Protein AF-A0A7J8PKR9-F1 (afdb_monomer)

Nearest PDB structures (foldseek):
  1egw-assembly1_B  TM=9.804E-01  e=3.805E-05  Homo sapiens
  6byy-assembly1_B  TM=9.680E-01  e=3.314E-05  Homo sapiens
  1n6j-assembly1_A  TM=9.566E-01  e=2.886E-05  Homo sapiens
  8c84-assembly1_B  TM=9.395E-01  e=3.314E-05  Homo sapiens
  1hbx-assembly1_A  TM=9.768E-01  e=9.343E-05  Homo sapiens

Structure (mmCIF, N/CA/C/O backbone):
data_AF-A0A7J8PKR9-F1
#
_entry.id   AF-A0A7J8PKR9-F1
#
loop_
_atom_site.group_PDB
_atom_site.id
_atom_site.type_symbol
_atom_site.label_atom_id
_atom_site.label_alt_id
_atom_site.label_comp_id
_atom_site.label_asym_id
_atom_site.label_entity_id
_atom_site.label_seq_id
_atom_site.pdbx_PDB_ins_code
_atom_site.Cartn_x
_atom_site.Cartn_y
_atom_site.Cartn_z
_atom_site.occupancy
_atom_site.B_iso_or_equiv
_atom_site.auth_seq_id
_atom_site.auth_comp_id
_atom_site.auth_asym_id
_atom_site.auth_atom_id
_atom_site.pdbx_PDB_model_num
ATOM 1 N N . MET A 1 1 ? -2.987 -14.790 10.472 1.00 80.44 1 MET A N 1
ATOM 2 C CA . MET A 1 1 ? -3.472 -13.417 10.767 1.00 80.44 1 MET A CA 1
ATOM 3 C C . MET A 1 1 ? -4.926 -13.491 11.214 1.00 80.44 1 MET A C 1
ATOM 5 O O . MET A 1 1 ? -5.610 -14.409 10.784 1.00 80.44 1 MET A O 1
ATOM 9 N N . LYS A 1 2 ? -5.392 -12.566 12.061 1.00 96.00 2 LYS A N 1
ATOM 10 C CA . LYS A 1 2 ? -6.803 -12.448 12.477 1.00 96.00 2 LYS A CA 1
ATOM 11 C C . LYS A 1 2 ? -7.279 -11.007 12.273 1.00 96.00 2 LYS A C 1
ATOM 13 O O . LYS A 1 2 ? -6.454 -10.091 12.240 1.00 96.00 2 LYS A O 1
ATOM 18 N N . ARG A 1 3 ? -8.590 -10.807 12.122 1.00 95.25 3 ARG A N 1
ATOM 19 C CA . ARG A 1 3 ? -9.194 -9.471 12.051 1.00 95.25 3 ARG A CA 1
ATOM 20 C C . ARG A 1 3 ? -8.916 -8.714 13.356 1.00 95.25 3 ARG A C 1
ATOM 22 O O . ARG A 1 3 ? -8.986 -9.284 14.437 1.00 95.25 3 ARG A O 1
ATOM 29 N N . ILE A 1 4 ? -8.583 -7.425 13.253 1.00 97.31 4 ILE A N 1
ATOM 30 C CA . ILE A 1 4 ? -8.491 -6.547 14.427 1.00 97.31 4 ILE A CA 1
ATOM 31 C C . ILE A 1 4 ? -9.918 -6.169 14.821 1.00 97.31 4 ILE A C 1
ATOM 33 O O . ILE A 1 4 ? -10.598 -5.478 14.057 1.00 97.31 4 ILE A O 1
ATOM 37 N N . GLU A 1 5 ? -10.373 -6.627 15.984 1.00 97.81 5 GLU A N 1
ATOM 38 C CA . GLU A 1 5 ? -11.749 -6.390 16.436 1.00 97.81 5 GLU A CA 1
ATOM 39 C C . GLU A 1 5 ? -11.968 -4.945 16.887 1.00 97.81 5 GLU A C 1
ATOM 41 O O . GLU A 1 5 ? -12.931 -4.309 16.455 1.00 97.81 5 GLU A O 1
ATOM 46 N N . ASN A 1 6 ? -11.023 -4.384 17.656 1.00 97.44 6 ASN A N 1
ATOM 47 C CA . ASN A 1 6 ? -11.101 -2.999 18.113 1.00 97.44 6 ASN A CA 1
ATOM 48 C C . ASN A 1 6 ? -11.141 -2.029 16.907 1.00 97.44 6 ASN A C 1
ATOM 50 O O . ASN A 1 6 ? -10.184 -1.985 16.124 1.00 97.44 6 ASN A O 1
ATOM 54 N N . PRO A 1 7 ? -12.216 -1.234 16.743 1.00 95.88 7 PRO A N 1
ATOM 55 C CA . PRO A 1 7 ? -12.407 -0.398 15.561 1.00 95.88 7 PRO A CA 1
ATOM 56 C C . PRO A 1 7 ? -11.358 0.714 15.445 1.00 95.88 7 PRO A C 1
ATOM 58 O O . PRO A 1 7 ? -10.866 0.962 14.343 1.00 95.88 7 PRO A O 1
ATOM 61 N N . THR A 1 8 ? -10.956 1.323 16.562 1.00 97.12 8 THR A N 1
ATOM 62 C CA . THR A 1 8 ? -9.930 2.375 16.609 1.00 97.12 8 THR A CA 1
ATOM 63 C C . THR A 1 8 ? -8.564 1.821 16.215 1.00 97.12 8 THR A C 1
ATOM 65 O O . THR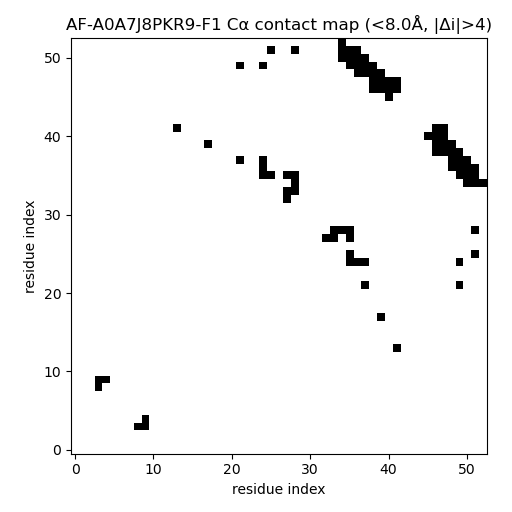 A 1 8 ? -7.914 2.345 15.307 1.00 97.12 8 THR A O 1
ATOM 68 N N . SER A 1 9 ? -8.147 0.701 16.816 1.00 97.75 9 SER A N 1
ATOM 69 C CA . SER A 1 9 ? -6.892 0.027 16.463 1.00 97.75 9 SER A CA 1
ATOM 70 C C . SER A 1 9 ? -6.895 -0.440 15.009 1.00 97.75 9 SER A C 1
ATOM 72 O O . SER A 1 9 ? -5.874 -0.327 14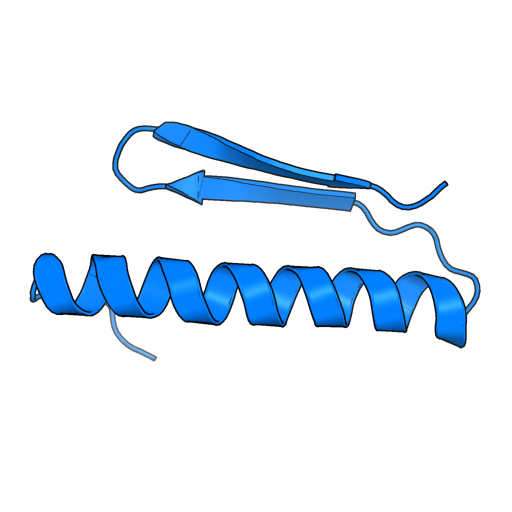.324 1.00 97.75 9 SER A O 1
ATOM 74 N N . ARG A 1 10 ? -8.037 -0.926 14.505 1.00 97.12 10 ARG A N 1
ATOM 75 C CA . ARG A 1 10 ? -8.193 -1.332 13.104 1.00 97.12 10 ARG A CA 1
ATOM 76 C C . ARG A 1 10 ? -8.046 -0.141 12.161 1.00 97.12 10 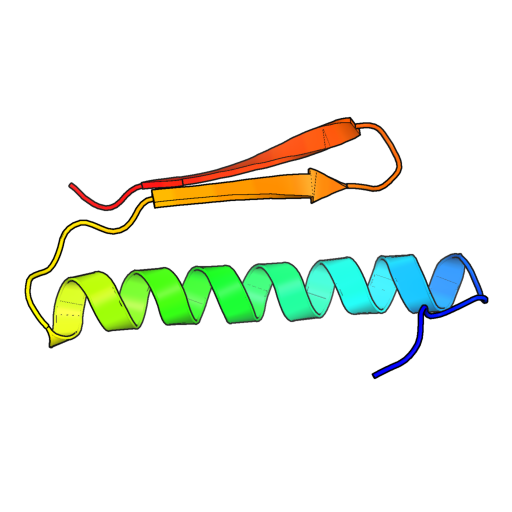ARG A C 1
ATOM 78 O O . ARG A 1 10 ? -7.344 -0.271 11.165 1.00 97.12 10 ARG A O 1
ATOM 85 N N . GLN A 1 11 ? -8.641 1.010 12.478 1.00 96.44 11 GLN A N 1
ATOM 86 C CA . GLN A 1 11 ? -8.532 2.224 11.664 1.00 96.44 11 GLN A CA 1
ATOM 87 C C . GLN A 1 11 ? -7.098 2.763 11.621 1.00 96.44 11 GLN A C 1
ATOM 89 O O . GLN A 1 11 ? -6.577 3.035 10.539 1.00 96.44 11 GLN A O 1
ATOM 94 N N . VAL A 1 12 ? -6.431 2.866 12.773 1.00 97.69 12 VAL A N 1
ATOM 95 C CA . VAL A 1 12 ? -5.028 3.311 12.841 1.00 97.69 12 VAL A CA 1
ATOM 96 C C . VAL A 1 12 ? -4.123 2.351 12.068 1.00 97.69 12 VAL A C 1
ATOM 98 O O . VAL A 1 12 ? -3.281 2.780 11.275 1.00 97.69 12 VAL A O 1
ATOM 101 N N . THR A 1 13 ? -4.322 1.046 12.258 1.00 97.50 13 THR A N 1
ATOM 102 C CA . THR A 1 13 ? -3.542 0.015 11.565 1.00 97.50 13 THR A CA 1
ATOM 103 C C . THR A 1 13 ? -3.787 0.038 10.061 1.00 97.50 13 THR A C 1
ATOM 105 O O . THR A 1 13 ? -2.823 -0.044 9.302 1.00 97.50 13 THR A O 1
ATOM 108 N N . PHE A 1 14 ? -5.040 0.193 9.622 1.00 97.56 14 PHE A N 1
ATOM 109 C CA . PHE A 1 14 ? -5.393 0.349 8.211 1.00 97.56 14 PHE A CA 1
ATOM 110 C C . PHE A 1 14 ? -4.635 1.522 7.592 1.00 97.56 14 PHE A C 1
ATOM 112 O O . PHE A 1 14 ? -3.950 1.330 6.594 1.00 97.56 14 PHE A O 1
ATOM 119 N N . SER A 1 15 ? -4.671 2.702 8.218 1.00 97.06 15 SER A N 1
ATOM 120 C CA . SER A 1 15 ? -3.981 3.890 7.704 1.00 97.06 15 SER A CA 1
ATOM 121 C C . SER A 1 15 ? -2.472 3.672 7.557 1.00 97.06 15 SER A C 1
ATOM 123 O O . SER A 1 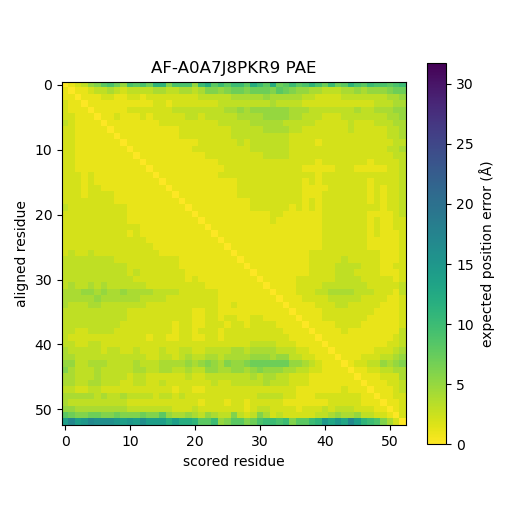15 ? -1.911 3.971 6.504 1.00 97.06 15 SER A O 1
ATOM 125 N N . LYS A 1 16 ? -1.815 3.098 8.576 1.00 98.25 16 LYS A N 1
ATOM 126 C CA . LYS A 1 16 ? -0.368 2.821 8.533 1.00 98.25 16 LYS A CA 1
ATOM 127 C C . LYS A 1 16 ? -0.012 1.767 7.477 1.00 98.25 16 LYS A C 1
ATOM 129 O O . LYS A 1 16 ? 0.902 1.977 6.684 1.00 98.25 16 LYS A O 1
ATOM 134 N N . ARG A 1 17 ? -0.741 0.645 7.440 1.00 98.19 17 ARG A N 1
ATOM 135 C CA . ARG A 1 17 ? -0.463 -0.463 6.508 1.00 98.19 17 ARG A CA 1
ATOM 136 C C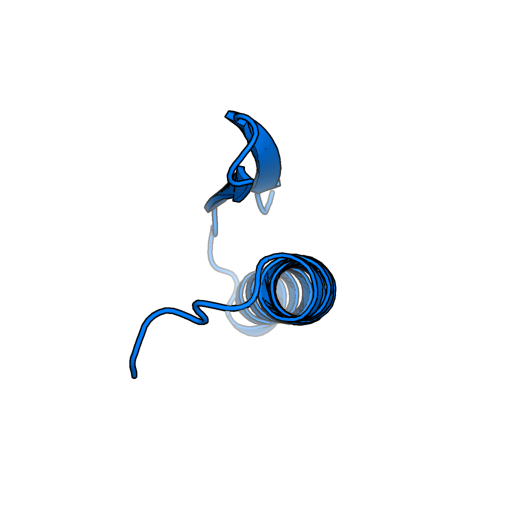 . ARG A 1 17 ? -0.786 -0.109 5.066 1.00 98.19 17 ARG A C 1
ATOM 138 O O . ARG A 1 17 ? -0.010 -0.474 4.196 1.00 98.19 17 ARG A O 1
ATOM 145 N N . ARG A 1 18 ? -1.875 0.623 4.817 1.00 97.88 18 ARG A N 1
ATOM 146 C CA . ARG A 1 18 ? -2.221 1.125 3.482 1.00 97.88 18 ARG A CA 1
ATOM 147 C C . ARG A 1 18 ? -1.075 1.960 2.915 1.00 97.88 18 ARG A C 1
ATOM 149 O O . ARG A 1 18 ? -0.650 1.707 1.799 1.00 97.88 18 ARG A O 1
ATOM 156 N N . ASN A 1 19 ? -0.532 2.896 3.696 1.00 98.06 19 ASN A N 1
ATOM 157 C CA . ASN A 1 19 ? 0.597 3.720 3.252 1.00 98.06 19 ASN A CA 1
ATOM 158 C C . ASN A 1 19 ? 1.851 2.873 2.970 1.00 98.06 19 ASN A C 1
ATOM 160 O O . ASN A 1 19 ? 2.496 3.057 1.943 1.00 98.06 19 ASN A O 1
ATOM 164 N N . GLY A 1 20 ? 2.176 1.916 3.848 1.00 98.56 20 GLY A N 1
ATOM 165 C CA . GLY A 1 20 ? 3.301 1.002 3.619 1.00 98.56 20 GLY A CA 1
ATOM 166 C C . GLY A 1 20 ? 3.118 0.106 2.387 1.00 98.56 20 GLY A C 1
ATOM 167 O O . GLY A 1 20 ? 4.080 -0.146 1.670 1.00 98.56 20 GLY A O 1
ATOM 168 N N . LEU A 1 21 ? 1.892 -0.346 2.119 1.00 98.50 21 LEU A N 1
ATOM 169 C CA . LEU A 1 21 ? 1.563 -1.167 0.955 1.00 98.50 21 LEU A CA 1
ATOM 170 C C . LEU A 1 21 ? 1.668 -0.367 -0.348 1.00 98.50 21 LEU A C 1
ATOM 172 O O . LEU A 1 21 ? 2.274 -0.856 -1.293 1.00 98.50 21 LEU A O 1
ATOM 176 N N . LEU A 1 22 ? 1.157 0.869 -0.372 1.00 98.25 22 LEU A N 1
ATOM 177 C CA . LEU A 1 22 ? 1.302 1.780 -1.514 1.00 98.25 22 LEU A CA 1
ATOM 178 C C . LEU A 1 22 ? 2.780 2.054 -1.825 1.00 98.25 22 LEU A C 1
ATOM 180 O O . LEU A 1 22 ? 3.185 1.972 -2.979 1.00 98.25 22 LEU A O 1
ATOM 184 N N . LYS A 1 23 ? 3.606 2.292 -0.794 1.00 98.44 23 LYS A N 1
ATOM 185 C CA . LYS A 1 23 ? 5.058 2.469 -0.963 1.00 98.44 23 LYS A CA 1
ATOM 186 C C . LYS A 1 23 ? 5.709 1.247 -1.611 1.00 98.44 23 LYS A C 1
ATOM 188 O O . LYS A 1 23 ? 6.500 1.400 -2.528 1.00 98.44 23 LYS A O 1
ATOM 193 N N . LYS A 1 24 ? 5.357 0.041 -1.156 1.00 98.56 24 LYS A N 1
ATOM 194 C CA . LYS A 1 24 ? 5.890 -1.207 -1.718 1.00 98.56 24 LYS A CA 1
ATOM 195 C C . LYS A 1 24 ? 5.421 -1.464 -3.148 1.00 98.56 24 LYS A C 1
ATOM 197 O O . LYS A 1 24 ? 6.209 -1.959 -3.938 1.00 98.56 24 LYS A O 1
ATOM 202 N N . ALA A 1 25 ? 4.165 -1.147 -3.468 1.00 98.56 25 ALA A N 1
ATOM 203 C CA . ALA A 1 25 ? 3.644 -1.261 -4.829 1.00 98.56 25 ALA A CA 1
ATOM 204 C C . ALA A 1 25 ? 4.422 -0.348 -5.792 1.00 98.56 25 ALA A C 1
ATOM 206 O O . ALA A 1 25 ? 4.843 -0.806 -6.847 1.00 98.56 25 ALA A O 1
ATOM 207 N N . PHE A 1 26 ? 4.695 0.891 -5.370 1.00 98.38 26 PHE A N 1
ATOM 208 C CA . PHE A 1 26 ? 5.549 1.829 -6.100 1.00 98.38 26 PHE A CA 1
ATOM 209 C C . PHE A 1 26 ? 7.004 1.348 -6.225 1.00 98.38 26 PHE A C 1
ATOM 211 O O . PHE A 1 26 ? 7.575 1.371 -7.308 1.00 98.38 26 PHE A O 1
ATOM 218 N N . GLU A 1 27 ? 7.617 0.889 -5.128 1.00 98.62 27 GLU A N 1
ATOM 219 C CA . GLU A 1 27 ? 8.982 0.342 -5.159 1.00 98.62 27 GLU A CA 1
ATOM 220 C C . GLU A 1 27 ? 9.080 -0.848 -6.123 1.00 98.62 27 GLU A C 1
ATOM 222 O O . GLU A 1 27 ? 10.033 -0.931 -6.888 1.00 98.62 27 GLU A O 1
ATOM 227 N N . LEU A 1 28 ? 8.088 -1.745 -6.119 1.00 98.56 28 LEU A N 1
ATOM 228 C CA . LEU A 1 28 ? 8.049 -2.908 -7.003 1.00 98.56 28 LEU A CA 1
ATOM 229 C C . LEU A 1 28 ? 7.927 -2.506 -8.475 1.00 98.56 28 LEU A C 1
ATOM 231 O O . LEU A 1 28 ? 8.673 -3.038 -9.293 1.00 98.56 28 LEU A O 1
ATOM 235 N N . SER A 1 29 ? 7.024 -1.573 -8.803 1.00 98.50 29 SER A N 1
ATOM 236 C CA . SER A 1 29 ? 6.848 -1.133 -10.190 1.00 98.50 29 SER A CA 1
ATOM 237 C C . SER A 1 29 ? 8.130 -0.512 -10.743 1.00 98.50 29 SER A C 1
ATOM 239 O O . SER A 1 29 ? 8.537 -0.836 -11.850 1.00 98.50 29 SER A O 1
ATOM 241 N N . VAL A 1 30 ? 8.813 0.317 -9.945 1.00 98.12 30 VAL A N 1
ATOM 242 C CA . VAL A 1 30 ? 10.057 0.987 -10.358 1.00 98.12 30 VAL A CA 1
ATOM 243 C C . VAL A 1 30 ? 11.246 0.025 -10.423 1.00 98.12 30 VAL A C 1
ATOM 245 O O . VAL A 1 30 ? 12.013 0.067 -11.378 1.00 98.12 30 VAL A O 1
ATOM 248 N N . LEU A 1 31 ? 11.447 -0.822 -9.409 1.00 98.69 31 LEU A N 1
ATOM 249 C CA . LEU A 1 31 ? 12.647 -1.667 -9.320 1.00 98.69 31 LEU A CA 1
ATOM 250 C C . LEU A 1 31 ? 12.634 -2.844 -10.294 1.00 98.69 31 LEU A C 1
ATOM 252 O O . LEU A 1 31 ? 13.698 -3.364 -10.625 1.00 98.69 31 LEU A O 1
ATOM 256 N N . CYS A 1 32 ? 11.449 -3.298 -10.693 1.00 98.38 32 CYS A N 1
ATOM 257 C CA . CYS A 1 32 ? 11.297 -4.471 -11.545 1.00 98.38 32 CYS A CA 1
ATOM 258 C C . CYS A 1 32 ? 10.760 -4.148 -12.942 1.00 98.38 32 CYS A C 1
ATOM 260 O O . CYS A 1 32 ? 10.634 -5.082 -13.724 1.00 98.38 32 CYS A O 1
ATOM 262 N N . ASP A 1 33 ? 10.472 -2.877 -13.244 1.00 97.50 33 ASP A N 1
ATOM 263 C CA . ASP A 1 33 ? 9.905 -2.434 -14.526 1.00 97.50 33 ASP A CA 1
ATOM 264 C C . ASP A 1 33 ? 8.618 -3.201 -14.884 1.00 97.50 33 ASP A C 1
ATOM 266 O O . ASP A 1 33 ? 8.484 -3.817 -15.939 1.00 97.50 33 ASP A O 1
ATOM 270 N N . VAL A 1 34 ? 7.682 -3.243 -13.927 1.00 98.25 34 VAL A N 1
ATOM 271 C CA . VAL A 1 34 ? 6.414 -3.977 -14.057 1.00 98.25 34 VAL A CA 1
ATOM 272 C C . VAL A 1 34 ? 5.214 -3.080 -13.797 1.00 98.25 34 VAL A C 1
ATOM 274 O O . VAL A 1 34 ? 5.222 -2.244 -12.891 1.00 98.25 34 VAL A O 1
ATOM 277 N N . GLU A 1 35 ? 4.137 -3.326 -14.538 1.00 98.19 35 GLU A N 1
ATOM 278 C CA . GLU A 1 35 ? 2.848 -2.688 -14.296 1.00 98.19 35 GLU A CA 1
ATOM 279 C C . GLU A 1 35 ? 2.175 -3.251 -13.032 1.00 98.19 35 GLU A C 1
ATOM 281 O O . GLU A 1 35 ? 2.038 -4.464 -12.847 1.00 98.19 35 GLU A O 1
ATOM 286 N N . VAL A 1 36 ? 1.729 -2.362 -12.145 1.00 98.00 36 VAL A N 1
ATOM 287 C CA . VA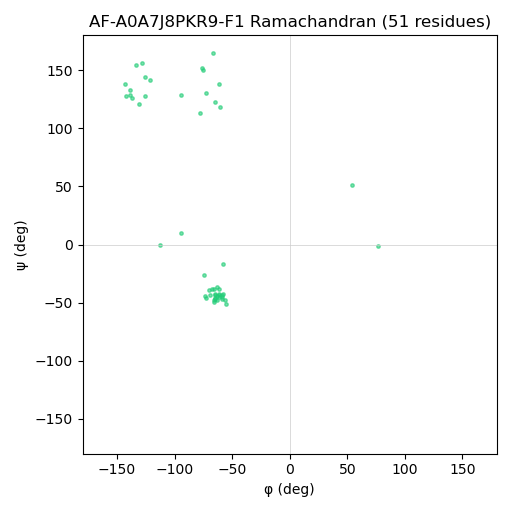L A 1 36 ? 1.107 -2.682 -10.860 1.00 98.00 36 VAL A CA 1
ATOM 288 C C . VAL A 1 36 ? -0.107 -1.786 -10.645 1.00 98.00 36 VAL A C 1
ATOM 290 O O . VAL A 1 36 ? -0.002 -0.561 -10.631 1.00 98.00 36 VAL A O 1
ATOM 293 N N . ALA A 1 37 ? -1.256 -2.402 -10.370 1.00 97.94 37 ALA A N 1
ATOM 294 C CA . ALA A 1 37 ? -2.469 -1.719 -9.937 1.00 97.94 37 ALA A CA 1
ATOM 295 C C . ALA A 1 37 ? -2.929 -2.242 -8.569 1.00 97.94 37 ALA A C 1
ATOM 297 O O . ALA A 1 37 ? -2.853 -3.437 -8.276 1.00 97.94 37 ALA A O 1
ATOM 298 N N . LEU A 1 38 ? -3.420 -1.343 -7.717 1.00 98.12 38 LEU A N 1
ATOM 299 C CA . LEU A 1 38 ? -3.890 -1.650 -6.371 1.00 98.12 38 LEU A CA 1
ATOM 300 C C . LEU A 1 38 ? -5.127 -0.815 -6.038 1.00 98.12 38 LEU A C 1
ATOM 302 O O . LEU A 1 38 ? -5.088 0.408 -6.114 1.00 98.12 38 LEU A O 1
ATOM 306 N N . ILE A 1 39 ? -6.198 -1.475 -5.591 1.00 97.88 39 ILE A N 1
ATOM 307 C CA . ILE A 1 39 ? -7.438 -0.835 -5.130 1.00 97.88 39 ILE A CA 1
ATOM 308 C C . ILE A 1 39 ? -7.750 -1.332 -3.717 1.00 97.88 39 ILE A C 1
ATOM 310 O O . ILE A 1 39 ? -7.783 -2.535 -3.455 1.00 97.88 39 ILE A O 1
ATOM 314 N N . ILE A 1 40 ? -7.979 -0.407 -2.786 1.00 98.19 40 ILE A N 1
ATOM 315 C CA . ILE A 1 40 ? -8.258 -0.698 -1.377 1.00 98.19 40 ILE A CA 1
ATOM 316 C C . ILE A 1 40 ? -9.496 0.076 -0.936 1.00 98.19 40 ILE A C 1
ATOM 318 O O . ILE A 1 40 ? -9.496 1.305 -0.899 1.00 98.19 40 ILE A O 1
ATOM 322 N N . PHE A 1 41 ? -10.519 -0.635 -0.476 1.00 97.62 41 PHE A N 1
ATOM 323 C CA . PHE A 1 41 ? -11.677 -0.022 0.166 1.00 97.62 41 PHE A CA 1
ATOM 324 C C . PHE A 1 41 ? -11.499 -0.001 1.684 1.00 97.62 41 PHE A C 1
ATOM 326 O O . PHE A 1 41 ? -11.202 -1.014 2.320 1.00 97.62 41 PHE A O 1
ATOM 333 N N . SER A 1 42 ? -11.689 1.168 2.295 1.00 94.81 42 SER A N 1
ATOM 334 C CA . SER A 1 42 ? -11.823 1.241 3.753 1.00 94.81 42 SER A CA 1
ATOM 335 C C . SER A 1 42 ? -13.109 0.548 4.223 1.00 94.81 42 SER A C 1
ATOM 337 O O . SER A 1 42 ? -14.042 0.389 3.437 1.00 94.81 42 SER A O 1
ATOM 339 N N . PRO A 1 43 ? -13.249 0.238 5.525 1.00 88.38 43 PRO A N 1
ATOM 340 C CA . PRO A 1 43 ? -14.504 -0.289 6.068 1.00 88.38 43 PRO A CA 1
ATOM 341 C C . PRO A 1 43 ? -15.729 0.617 5.853 1.00 88.38 43 PRO A C 1
ATOM 343 O O . PRO A 1 43 ? -16.852 0.157 6.009 1.00 88.38 43 PRO A O 1
ATOM 346 N N . ARG A 1 44 ? -15.522 1.902 5.523 1.00 91.56 44 ARG A N 1
ATOM 347 C CA . ARG A 1 44 ? -16.584 2.861 5.173 1.00 91.56 44 ARG A CA 1
ATOM 348 C C . ARG A 1 44 ? -16.823 2.969 3.661 1.00 91.56 44 ARG A C 1
ATOM 350 O O . ARG A 1 44 ? -17.468 3.908 3.220 1.00 91.56 44 ARG A O 1
ATOM 357 N N . GLY A 1 45 ? -16.238 2.082 2.860 1.00 93.94 45 GLY A N 1
ATOM 358 C CA . GLY A 1 45 ? -16.383 2.080 1.404 1.00 93.94 45 GLY A CA 1
ATOM 359 C C . GLY A 1 45 ? -15.565 3.146 0.669 1.00 93.94 45 GLY A C 1
ATOM 360 O O . GLY A 1 45 ? -15.581 3.165 -0.553 1.00 93.94 45 GLY A O 1
ATOM 361 N N . LYS A 1 46 ? -14.807 4.011 1.365 1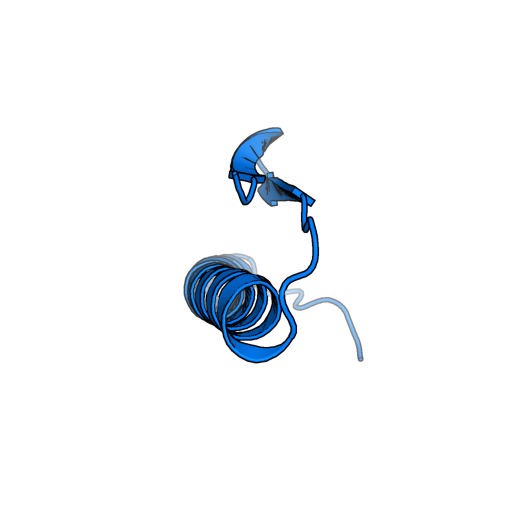.00 96.94 46 LYS A N 1
ATOM 362 C CA . LYS A 1 46 ? -13.918 4.975 0.692 1.00 96.94 46 LYS A CA 1
ATOM 363 C C . LYS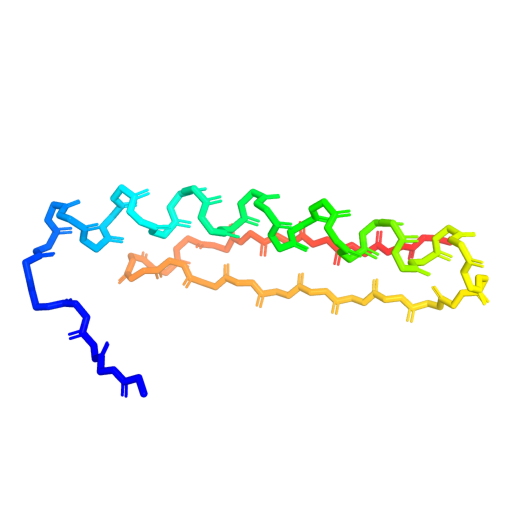 A 1 46 ? -12.808 4.234 -0.075 1.00 96.94 46 LYS A C 1
ATOM 365 O O . LYS A 1 46 ? -12.071 3.497 0.599 1.00 96.94 46 LYS A O 1
ATOM 370 N N . PRO A 1 47 ? -12.668 4.440 -1.399 1.00 97.12 47 PRO A N 1
ATOM 371 C CA . PRO A 1 47 ? -11.594 3.854 -2.191 1.00 97.12 47 PRO A CA 1
ATOM 372 C C . PRO A 1 47 ? -10.261 4.579 -1.968 1.00 97.12 47 PRO A C 1
ATOM 374 O O . PRO A 1 47 ? -10.213 5.769 -1.643 1.00 97.12 47 PRO A O 1
ATOM 377 N N . TYR A 1 48 ? -9.181 3.826 -2.144 1.00 97.69 48 TYR A N 1
ATOM 378 C CA . TYR A 1 48 ? -7.800 4.277 -2.249 1.00 97.69 48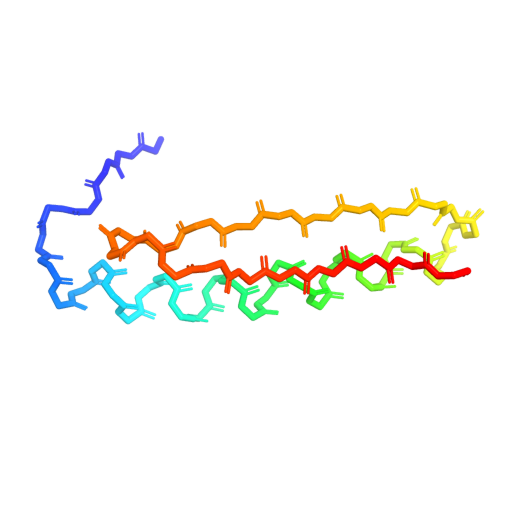 TYR A CA 1
ATOM 379 C C . TYR A 1 48 ? -7.144 3.466 -3.356 1.00 97.69 48 TYR A C 1
ATOM 381 O O . TYR A 1 48 ? -7.278 2.243 -3.364 1.00 97.69 48 TYR A O 1
ATOM 389 N N . GLU A 1 49 ? -6.425 4.128 -4.248 1.00 97.06 49 GLU A N 1
ATOM 390 C CA . GLU A 1 49 ? -5.887 3.501 -5.449 1.00 97.06 49 GLU A CA 1
ATOM 391 C C . GLU A 1 49 ? -4.422 3.863 -5.684 1.00 97.06 49 GLU A C 1
ATOM 393 O O . GLU A 1 49 ? -3.928 4.887 -5.206 1.00 97.06 49 GLU A O 1
ATOM 398 N N . PHE A 1 50 ? -3.738 2.975 -6.395 1.00 97.69 50 PHE A N 1
ATOM 399 C CA . PHE A 1 50 ? -2.433 3.182 -7.006 1.00 97.69 50 PHE A CA 1
ATOM 400 C C . PHE A 1 50 ? -2.422 2.452 -8.346 1.00 97.69 50 PHE A C 1
ATOM 402 O O . PHE A 1 50 ? -2.889 1.317 -8.431 1.00 97.69 50 PHE A O 1
ATOM 409 N N . ALA A 1 51 ? -1.866 3.094 -9.362 1.00 97.38 51 ALA A N 1
ATOM 410 C CA . ALA A 1 51 ? -1.563 2.491 -10.646 1.00 97.38 51 ALA A CA 1
ATOM 411 C C . ALA A 1 51 ? -0.193 3.014 -11.079 1.00 97.38 51 ALA A C 1
ATOM 413 O O . ALA A 1 51 ? 0.040 4.224 -11.028 1.00 97.38 51 ALA A O 1
ATOM 414 N N . SER A 1 52 ? 0.716 2.116 -11.446 1.00 93.31 52 SER A N 1
ATOM 415 C CA . SER A 1 52 ? 1.944 2.501 -12.137 1.00 93.31 52 SER A CA 1
ATOM 416 C C . SER A 1 52 ? 1.627 2.835 -13.598 1.00 93.31 52 SER A C 1
ATOM 418 O O . SER A 1 52 ? 0.672 2.299 -14.161 1.00 93.31 52 SER A O 1
ATOM 420 N N . SER A 1 53 ? 2.407 3.740 -14.183 1.00 79.25 53 SER A N 1
ATOM 421 C CA . SER A 1 53 ? 2.373 4.090 -15.610 1.00 79.25 53 SER A CA 1
ATOM 422 C C . SER A 1 53 ? 3.572 3.501 -16.326 1.00 79.25 53 SER A C 1
ATOM 424 O O . SER A 1 53 ? 4.600 3.328 -15.633 1.00 79.25 53 SER A O 1
#

Solvent-accessible surface area (backbone atoms only — not comparable to full-atom values): 3318 Å² total; per-residue (Å²): 141,78,85,66,79,55,64,67,63,36,50,56,46,47,59,56,48,52,53,53,49,52,53,49,51,54,52,47,24,67,77,65,76,41,87,44,78,48,80,45,67,45,100,84,66,52,77,47,78,50,70,58,132

Organism: Gossypium raimondii (NCBI:txid29730)

pLDDT: mean 96.56, std 3.79, range [79.25, 98.69]

Radius of gyration: 12.94 Å; Cα contacts (8 Å, |Δi|>4): 45; chains: 1; bounding box: 29×18×34 Å

InterPro domains:
  IPR002100 Transcription factor, MADS-box [PF00319] (3-50)
  IPR002100 Transcription factor, MADS-box [PR00404] (16-31)
  IPR002100 Transcription factor, MADS-box [PR00404] (31-52)
  IPR002100 Transcription factor, MADS-box [PS50066] (1-53)
  IPR002100 Transcription factor, MADS-box [SM00432] (1-53)
  IPR033896 MADS MEF2-like, N-terminal [cd00265] (1-53)
  IPR036879 Transcription factor, MADS-box superfamily [G3DSA:3.40.1810.10] (6-53)
  IPR036879 Transcription factor, MADS-box superfamily [SSF55455] (1-53)
  IPR050142 MADS-box/MEF2 Transcription Factor [PTHR48019] (1-52)

Foldseek 3Di:
DDQDPPPVVNVVCCVVVVVVVLVVQVVCCVVVVDWGKDWDADPVRDIDIDTDD

Sequence (53 aa):
MKRIENPTSRQVTFSKRRNGLLKKAFELSVLCDVEVALIIFSPRGKPYEFASS

Mean predicted aligned error: 2.36 Å

Secondary structure (DSSP, 8-state):
-----SHHHHHHHHHHHHHHHHHHHHHHHHHHT---EEEEE-TT--EEEEE--